Protein AF-A0A9P5QR77-F1 (afdb_monomer_lite)

Foldseek 3Di:
DVLLVVLVVLLVVLVVVVVVLVVDDDPCNPVVVVVSVVSNVVSNLVSQCSVVVHDSVVSVVVVVVVLVVVLVVQVVVCVVVVPPVSNVVSVD

pLDDT: mean 78.47, std 10.0, range [48.47, 92.06]

Sequence (92 aa):
YNYITTTLIISSFGKMLLILMVIWDYTELEHSWHLVNFIVLTSNIEALSVFLDTGYLSTTLVILFGLACRIVMQIAFANITGDSTLVTVASM

Secondary structure (DSSP, 8-state):
-HHHHHHHHHHHHHHHHHHHHHHS--TTHHHHHHHHHHHHHHHHHHHHHHHHT--HHHHHHHHHHHHHHHHHHHHHHHHHHT-HHHHHHHH-

Structure (mmCIF, N/CA/C/O backbone):
data_AF-A0A9P5QR77-F1
#
_entry.id   AF-A0A9P5QR77-F1
#
loop_
_atom_site.group_PDB
_atom_site.id
_atom_site.type_symbol
_atom_site.label_atom_id
_atom_site.label_alt_id
_atom_site.label_comp_id
_atom_site.label_asym_id
_atom_site.label_entity_id
_atom_site.label_seq_id
_atom_site.pdbx_PDB_ins_code
_atom_site.Cartn_x
_atom_site.Cartn_y
_atom_site.Cartn_z
_atom_site.occupancy
_atom_site.B_iso_or_equiv
_atom_site.auth_seq_i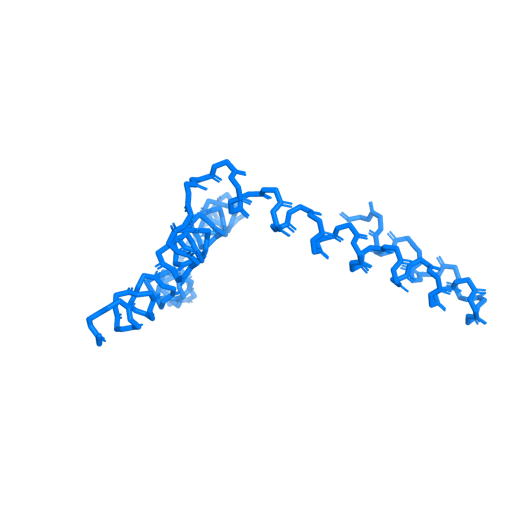d
_atom_site.auth_comp_id
_atom_site.auth_asym_id
_atom_site.auth_atom_id
_atom_site.pdbx_PDB_model_num
ATOM 1 N N . TYR A 1 1 ? -21.846 8.468 6.429 1.00 51.53 1 TYR A N 1
ATOM 2 C CA . TYR A 1 1 ? -21.023 9.689 6.573 1.00 51.53 1 TYR A CA 1
ATOM 3 C C . TYR A 1 1 ? -19.840 9.515 7.525 1.00 51.53 1 TYR A C 1
ATOM 5 O O . TYR A 1 1 ? -18.784 10.050 7.231 1.00 51.53 1 TYR A O 1
ATOM 13 N N . ASN A 1 2 ? -19.970 8.753 8.621 1.00 73.50 2 ASN A N 1
ATOM 14 C CA . ASN A 1 2 ? -18.883 8.582 9.599 1.00 73.50 2 ASN A CA 1
ATOM 15 C C . ASN A 1 2 ? -17.669 7.787 9.057 1.00 73.50 2 ASN A C 1
ATOM 17 O O . ASN A 1 2 ? -16.533 8.123 9.359 1.00 73.50 2 ASN A O 1
ATOM 21 N N . TYR A 1 3 ? -17.902 6.813 8.169 1.00 71.19 3 TYR A N 1
ATOM 22 C CA . TYR A 1 3 ? -16.851 5.958 7.595 1.00 71.19 3 TYR A CA 1
ATOM 23 C C . TYR A 1 3 ? -15.764 6.716 6.824 1.00 71.19 3 TYR A C 1
ATOM 25 O O . TYR A 1 3 ? -14.593 6.388 6.959 1.00 71.19 3 TYR A O 1
ATOM 33 N N . ILE A 1 4 ? -16.125 7.772 6.082 1.00 78.50 4 ILE A N 1
ATOM 34 C CA . ILE A 1 4 ? -15.142 8.584 5.346 1.00 78.50 4 ILE A CA 1
ATOM 35 C C . ILE A 1 4 ? -14.191 9.268 6.331 1.00 78.50 4 ILE A C 1
ATOM 37 O O . ILE A 1 4 ? -12.978 9.210 6.156 1.00 78.50 4 ILE A O 1
ATOM 41 N N . THR A 1 5 ? -14.729 9.864 7.397 1.00 79.88 5 THR A N 1
ATOM 42 C CA . THR A 1 5 ? -13.933 10.506 8.450 1.00 79.88 5 THR A CA 1
A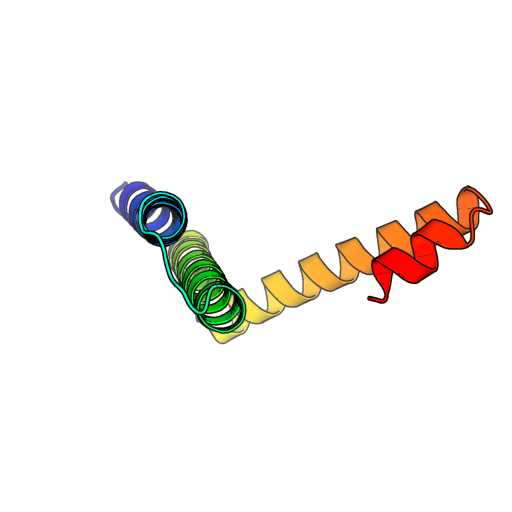TOM 43 C C . THR A 1 5 ? -13.045 9.493 9.171 1.00 79.88 5 THR A C 1
ATOM 45 O O . THR A 1 5 ? -11.863 9.756 9.373 1.00 79.88 5 THR A O 1
ATOM 48 N N . THR A 1 6 ? -13.576 8.313 9.503 1.00 81.69 6 THR A N 1
ATOM 49 C CA . THR A 1 6 ? -12.820 7.226 10.141 1.00 81.69 6 THR A CA 1
ATOM 50 C C . THR A 1 6 ? -11.664 6.743 9.263 1.00 81.69 6 THR A C 1
ATOM 52 O O . THR A 1 6 ? -10.528 6.708 9.729 1.00 81.69 6 THR A O 1
ATOM 55 N N . THR A 1 7 ? -11.908 6.464 7.979 1.00 79.62 7 THR A N 1
ATOM 56 C CA . THR A 1 7 ? -10.873 6.091 7.000 1.00 79.62 7 THR A CA 1
ATOM 57 C C . THR A 1 7 ? -9.778 7.156 6.895 1.00 79.62 7 THR A C 1
ATOM 59 O O . THR A 1 7 ? -8.591 6.829 6.880 1.00 79.62 7 THR A O 1
ATOM 62 N N . LEU A 1 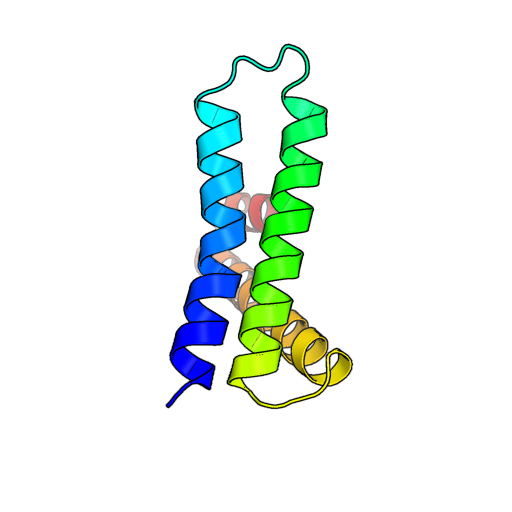8 ? -10.154 8.437 6.857 1.00 78.69 8 LEU A N 1
ATOM 63 C CA . LEU A 1 8 ? -9.210 9.545 6.696 1.00 78.69 8 LEU A CA 1
ATOM 64 C C . LEU A 1 8 ? -8.347 9.746 7.953 1.00 78.69 8 LEU A C 1
ATOM 66 O O . LEU A 1 8 ? -7.136 9.937 7.840 1.00 78.69 8 LEU A O 1
ATOM 70 N N . ILE A 1 9 ? -8.943 9.632 9.146 1.00 81.44 9 ILE A N 1
ATOM 71 C CA . ILE A 1 9 ? -8.217 9.674 10.425 1.00 81.44 9 ILE A CA 1
ATOM 72 C C . ILE A 1 9 ? -7.232 8.506 10.515 1.00 81.44 9 ILE A C 1
ATOM 74 O O . ILE A 1 9 ? -6.058 8.720 10.821 1.00 81.44 9 ILE A O 1
ATOM 78 N N . ILE A 1 10 ? -7.684 7.290 10.197 1.00 80.88 10 ILE A N 1
ATOM 79 C CA . ILE A 1 10 ? -6.851 6.084 10.251 1.00 80.88 10 ILE A CA 1
ATOM 80 C C . ILE A 1 10 ? -5.683 6.189 9.268 1.00 80.88 10 ILE A C 1
ATOM 82 O O . ILE A 1 10 ? -4.562 5.875 9.653 1.00 80.88 10 ILE A O 1
ATOM 86 N N . SER A 1 11 ? -5.898 6.693 8.047 1.00 79.44 11 SER A N 1
ATOM 87 C CA . SER A 1 11 ? -4.820 6.899 7.064 1.00 79.44 11 SER A CA 1
ATOM 88 C C . SER A 1 11 ? -3.843 8.019 7.464 1.00 79.44 11 SER A C 1
ATOM 90 O O . SER A 1 11 ? -2.639 7.922 7.215 1.00 79.44 11 SER A O 1
ATOM 92 N N . SER A 1 12 ? -4.326 9.083 8.116 1.00 83.75 12 SER A N 1
ATOM 93 C CA . SER A 1 12 ? -3.484 10.199 8.575 1.00 83.75 12 SER A CA 1
ATOM 94 C C . SER A 1 12 ? -2.599 9.828 9.774 1.00 83.75 12 SER A C 1
ATOM 96 O O . SER A 1 12 ? -1.473 10.317 9.885 1.00 83.75 12 SER A O 1
ATOM 98 N N . PHE A 1 13 ? -3.064 8.920 10.641 1.00 82.00 13 PHE A N 1
ATOM 99 C CA . PHE A 1 13 ? -2.345 8.502 11.850 1.00 82.00 13 PHE A CA 1
ATOM 100 C C . PHE A 1 13 ? -0.915 8.019 11.561 1.00 82.00 13 PHE A C 1
ATOM 102 O O . PHE A 1 13 ? 0.031 8.473 12.203 1.00 82.00 13 PHE A O 1
ATOM 109 N N . GLY A 1 14 ? -0.729 7.175 10.539 1.00 77.81 14 GLY A N 1
ATOM 110 C CA . GLY A 1 14 ? 0.602 6.699 10.152 1.00 77.81 14 GLY A CA 1
ATOM 111 C C . GLY A 1 14 ? 1.535 7.829 9.699 1.00 77.81 14 GLY A C 1
ATOM 112 O O . GLY A 1 14 ? 2.711 7.855 10.058 1.00 77.81 14 GLY A O 1
ATOM 113 N N . LYS A 1 15 ? 1.016 8.819 8.962 1.00 79.75 15 LYS A N 1
ATOM 114 C CA . LYS A 1 15 ? 1.819 9.954 8.475 1.00 79.75 15 LYS A CA 1
ATOM 115 C C . LYS A 1 15 ? 2.286 10.873 9.605 1.00 79.75 15 LYS A C 1
ATOM 117 O O . LYS A 1 15 ? 3.370 11.440 9.507 1.00 79.75 15 LYS A O 1
ATOM 122 N N . MET A 1 16 ? 1.513 10.988 10.686 1.00 81.19 16 MET A N 1
ATOM 123 C CA . MET A 1 16 ? 1.921 11.745 11.873 1.00 81.19 16 MET A CA 1
ATOM 124 C C . MET A 1 16 ? 3.151 11.121 12.551 1.00 81.19 16 MET A C 1
ATOM 126 O O . MET A 1 16 ? 4.034 11.848 13.001 1.00 81.19 16 MET A O 1
ATOM 130 N N . LEU A 1 17 ? 3.250 9.787 12.568 1.00 79.19 17 LEU A N 1
ATOM 131 C CA . LEU A 1 17 ? 4.403 9.072 13.126 1.00 79.19 17 LEU A CA 1
ATOM 132 C C . LEU A 1 17 ? 5.677 9.283 12.296 1.00 79.19 17 LEU A C 1
ATOM 134 O O . LEU A 1 17 ? 6.749 9.458 12.869 1.00 79.19 17 LEU A O 1
ATOM 138 N N . LEU A 1 18 ? 5.561 9.346 10.964 1.00 78.00 18 LEU A N 1
ATOM 139 C CA . LEU A 1 18 ? 6.689 9.694 10.088 1.00 78.00 18 LEU A CA 1
ATOM 140 C C . LEU A 1 18 ? 7.230 11.101 10.380 1.00 78.00 18 LEU A C 1
ATOM 142 O O . LEU A 1 18 ? 8.440 11.296 10.426 1.00 78.00 18 LEU A O 1
ATOM 146 N N . ILE A 1 19 ? 6.348 12.075 10.621 1.00 82.56 19 ILE A N 1
ATOM 147 C CA . ILE A 1 19 ? 6.756 13.439 10.995 1.00 82.56 19 ILE A CA 1
ATOM 148 C C . ILE A 1 19 ? 7.482 13.430 12.347 1.00 82.56 19 ILE A C 1
ATOM 150 O O . ILE A 1 19 ? 8.504 14.092 12.506 1.00 82.56 19 ILE A O 1
ATOM 154 N N . LEU A 1 20 ? 6.986 12.647 13.305 1.00 80.75 20 LEU A N 1
ATOM 155 C CA . LEU A 1 20 ? 7.586 12.518 14.632 1.00 80.75 20 LEU A CA 1
ATOM 156 C C . LEU A 1 20 ? 8.996 11.902 14.563 1.00 80.75 20 LEU A C 1
ATOM 158 O O . LEU A 1 20 ? 9.893 12.362 15.263 1.00 80.75 20 LEU A O 1
ATOM 162 N N . MET A 1 21 ? 9.213 10.947 13.653 1.00 78.75 21 MET A N 1
ATOM 163 C CA . MET A 1 21 ? 10.530 10.368 13.367 1.00 78.75 21 MET A CA 1
ATOM 164 C C . MET A 1 21 ? 11.523 11.374 12.764 1.00 78.75 21 MET A C 1
ATOM 166 O O . MET A 1 21 ? 12.710 11.278 13.038 1.00 78.75 21 MET A O 1
ATOM 170 N N . VAL A 1 22 ? 11.061 12.332 11.954 1.00 79.00 22 VAL A N 1
ATOM 171 C CA . VAL A 1 22 ? 11.928 13.375 11.369 1.00 79.00 22 VAL A CA 1
ATOM 172 C C . VAL A 1 22 ? 12.315 14.437 12.399 1.00 79.00 22 VAL A C 1
ATOM 174 O O . VAL A 1 22 ? 13.413 14.981 12.342 1.00 79.00 22 VAL A O 1
ATOM 177 N N . ILE A 1 23 ? 11.406 14.762 13.322 1.00 81.44 23 ILE A N 1
ATOM 178 C CA . ILE A 1 23 ? 11.644 15.777 14.359 1.00 81.44 23 ILE A CA 1
ATOM 179 C C . ILE A 1 23 ? 12.603 15.256 15.434 1.00 81.44 23 ILE A C 1
ATOM 181 O O . ILE A 1 23 ? 13.367 16.031 16.006 1.00 81.44 23 ILE A O 1
ATOM 185 N N . TRP A 1 24 ? 12.537 13.962 15.739 1.00 77.62 24 TRP A N 1
ATOM 186 C CA . TRP A 1 24 ? 13.328 13.361 16.801 1.00 77.62 24 TRP A CA 1
ATOM 187 C C . TRP A 1 24 ? 14.632 12.775 16.256 1.00 77.62 24 TRP A C 1
ATOM 189 O O . TRP A 1 24 ? 14.618 11.943 15.352 1.00 77.62 24 TRP A O 1
ATOM 199 N N . ASP A 1 25 ? 15.762 13.185 16.831 1.00 64.69 25 ASP A N 1
ATOM 200 C CA . ASP A 1 25 ? 17.085 12.687 16.447 1.00 64.69 25 ASP A CA 1
ATOM 201 C C . ASP A 1 25 ? 17.291 11.272 17.010 1.00 64.69 25 ASP A C 1
ATOM 203 O O . ASP A 1 25 ? 17.673 11.072 18.167 1.00 64.69 25 ASP A O 1
ATOM 207 N N . TYR A 1 26 ? 16.921 10.264 16.220 1.00 66.62 26 TYR A N 1
ATOM 208 C CA . TYR A 1 26 ? 17.121 8.862 16.565 1.00 66.62 26 TYR A CA 1
ATOM 209 C C . TYR A 1 26 ? 18.524 8.418 16.144 1.00 66.62 26 TYR A C 1
ATOM 211 O O . TYR A 1 26 ? 18.868 8.421 14.970 1.00 66.62 26 TYR A O 1
ATOM 219 N N . THR A 1 27 ? 19.333 7.953 17.095 1.00 60.41 27 THR A N 1
ATOM 220 C CA . THR A 1 27 ? 20.701 7.473 16.823 1.00 60.41 27 THR A CA 1
ATOM 221 C C . THR A 1 27 ? 20.725 6.172 15.999 1.00 60.41 27 THR A C 1
ATOM 223 O O . THR A 1 27 ? 21.720 5.875 15.347 1.00 60.41 27 THR A O 1
ATOM 226 N N . GLU A 1 28 ? 19.610 5.427 15.964 1.00 66.06 28 GLU A N 1
ATOM 227 C CA . GLU A 1 28 ? 19.418 4.201 15.170 1.00 66.06 28 GLU A CA 1
ATOM 228 C C . GLU A 1 28 ? 18.255 4.350 14.168 1.00 66.06 28 GLU A C 1
ATOM 230 O O . GLU A 1 28 ? 17.213 3.693 14.253 1.00 66.06 28 GLU A O 1
ATOM 235 N N . LEU A 1 29 ? 18.425 5.265 13.209 1.00 62.44 29 LEU A N 1
ATOM 236 C CA . LEU A 1 29 ? 17.425 5.589 12.180 1.00 62.44 29 LEU A CA 1
ATOM 237 C C . LEU A 1 29 ? 17.021 4.392 11.304 1.00 62.44 29 LEU A C 1
ATOM 239 O O . LEU A 1 29 ? 15.864 4.316 10.892 1.00 62.44 29 LEU A O 1
ATOM 243 N N . GLU A 1 30 ? 17.929 3.448 11.038 1.00 65.69 30 GLU A N 1
ATOM 244 C CA . GLU A 1 30 ? 17.674 2.343 10.101 1.00 65.69 30 GLU A CA 1
ATOM 245 C C . GLU A 1 30 ? 16.574 1.390 10.593 1.00 65.69 30 GLU A C 1
ATOM 247 O O . GLU A 1 30 ? 15.668 1.039 9.838 1.00 65.69 30 GLU A O 1
ATOM 252 N N . HIS A 1 31 ? 16.585 1.018 11.875 1.00 64.75 31 HIS A N 1
ATOM 253 C CA . HIS A 1 31 ? 15.602 0.076 12.424 1.00 64.75 31 HIS A CA 1
ATOM 254 C C . HIS A 1 31 ? 14.237 0.742 12.658 1.00 64.75 31 HIS A C 1
ATOM 256 O O . HIS A 1 31 ? 13.192 0.153 12.364 1.00 64.75 31 HIS A O 1
ATOM 262 N N . SER A 1 32 ? 14.229 1.999 13.114 1.00 71.81 32 SER A N 1
ATOM 263 C CA . SER A 1 32 ? 12.993 2.769 13.310 1.00 71.81 32 SER A CA 1
ATOM 264 C C . SER A 1 32 ? 12.276 3.074 11.992 1.00 71.81 32 SER A C 1
ATOM 266 O O . SER A 1 32 ?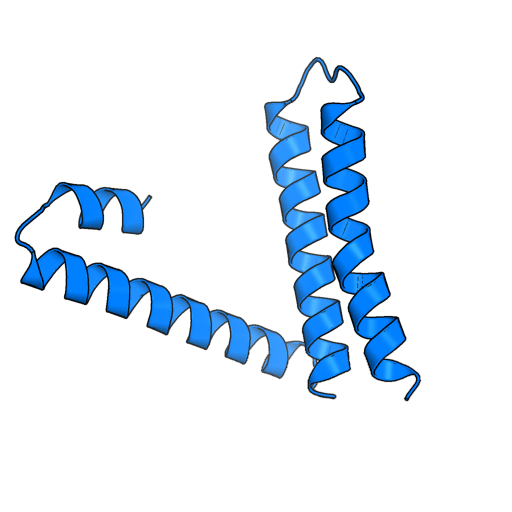 11.047 3.034 11.946 1.00 71.81 32 SER A O 1
ATOM 268 N N . TRP A 1 33 ? 13.013 3.296 10.898 1.00 77.12 33 TRP A N 1
ATOM 269 C CA . TRP A 1 33 ? 12.428 3.562 9.580 1.00 77.12 33 TRP A CA 1
ATOM 270 C C . TRP A 1 33 ? 11.547 2.412 9.081 1.00 77.12 33 TRP A C 1
ATOM 272 O O . TRP A 1 33 ? 10.428 2.633 8.607 1.00 77.12 33 TRP A O 1
ATOM 282 N N . HIS A 1 34 ? 12.034 1.174 9.193 1.00 79.38 34 HIS A N 1
ATOM 283 C CA . HIS A 1 34 ? 11.297 -0.004 8.734 1.00 79.38 34 HIS A CA 1
ATOM 284 C C . HIS A 1 34 ? 10.046 -0.263 9.576 1.00 79.38 34 HIS A C 1
ATOM 286 O O . HIS A 1 34 ? 8.985 -0.553 9.021 1.00 79.38 34 HIS A O 1
ATOM 292 N N . LEU A 1 35 ? 10.138 -0.097 10.899 1.00 81.19 35 LEU A N 1
ATOM 293 C CA . LEU A 1 35 ? 9.001 -0.272 11.806 1.00 81.19 35 LEU A CA 1
ATOM 294 C C . LEU A 1 35 ? 7.915 0.780 11.569 1.00 81.19 35 LEU A C 1
ATOM 296 O O . LEU A 1 35 ? 6.738 0.436 11.459 1.00 81.19 35 LEU A O 1
ATOM 300 N N . VAL A 1 36 ? 8.293 2.053 11.433 1.00 82.56 36 VAL A N 1
ATOM 301 C CA . VAL A 1 36 ? 7.329 3.130 11.172 1.00 82.56 36 VAL A CA 1
ATOM 302 C C . VAL A 1 36 ? 6.672 2.946 9.802 1.00 82.56 36 VAL A C 1
ATOM 304 O O . VAL A 1 36 ? 5.453 3.072 9.698 1.00 82.56 36 VAL A O 1
ATOM 307 N N . ASN A 1 37 ? 7.425 2.554 8.767 1.00 82.38 37 ASN A N 1
ATOM 308 C CA . ASN A 1 37 ? 6.841 2.228 7.461 1.00 82.38 37 ASN A CA 1
ATOM 309 C C . ASN A 1 37 ? 5.880 1.037 7.518 1.00 82.38 37 ASN A C 1
ATOM 311 O O . ASN A 1 37 ? 4.827 1.079 6.883 1.00 82.38 37 ASN A O 1
ATOM 315 N N . PHE A 1 38 ? 6.193 0.000 8.298 1.00 84.50 38 PHE A N 1
ATOM 316 C CA . PHE A 1 38 ? 5.290 -1.132 8.498 1.00 84.50 38 PHE A CA 1
ATOM 317 C C . PHE A 1 38 ? 3.982 -0.708 9.189 1.00 84.50 38 PHE A C 1
ATOM 319 O O . PHE A 1 38 ? 2.893 -1.130 8.789 1.00 84.50 38 PHE A O 1
ATOM 326 N N . ILE A 1 39 ? 4.064 0.187 10.178 1.00 85.75 39 ILE A N 1
ATOM 327 C CA . ILE A 1 39 ? 2.889 0.755 10.854 1.00 85.75 39 ILE A CA 1
ATOM 328 C C . ILE A 1 39 ? 2.054 1.597 9.882 1.00 85.75 39 ILE A C 1
ATOM 330 O O . ILE A 1 39 ? 0.834 1.440 9.830 1.00 85.75 39 ILE A O 1
ATOM 334 N N . VAL A 1 40 ? 2.689 2.453 9.075 1.00 85.50 40 VAL A N 1
ATOM 335 C CA . VAL A 1 40 ? 2.008 3.276 8.060 1.00 85.50 40 VAL A CA 1
ATOM 336 C C . VAL A 1 40 ? 1.324 2.396 7.012 1.00 85.50 40 VAL A C 1
ATOM 338 O O . VAL A 1 40 ? 0.190 2.669 6.620 1.00 85.50 40 VAL A O 1
ATOM 341 N N . LEU A 1 41 ? 1.983 1.323 6.569 1.00 85.38 41 LEU A N 1
ATOM 342 C CA . LEU A 1 41 ? 1.406 0.349 5.646 1.00 85.38 41 LEU A CA 1
ATOM 343 C C . LEU A 1 41 ? 0.150 -0.292 6.252 1.00 85.38 41 LEU A C 1
ATOM 345 O O . LEU A 1 41 ? -0.908 -0.273 5.626 1.00 85.38 41 LEU A O 1
ATOM 349 N N . THR A 1 42 ? 0.249 -0.789 7.487 1.00 86.19 42 THR A N 1
ATOM 350 C CA . THR A 1 42 ? -0.860 -1.441 8.203 1.00 86.19 42 THR A CA 1
ATOM 351 C C . THR A 1 42 ? -2.043 -0.488 8.395 1.00 86.19 42 THR A C 1
ATOM 353 O O . THR A 1 42 ? -3.183 -0.845 8.113 1.00 86.19 42 THR A O 1
ATOM 356 N N . SER A 1 43 ? -1.780 0.764 8.774 1.00 85.94 43 SER A N 1
ATOM 357 C CA . SER A 1 43 ? -2.801 1.811 8.912 1.00 85.94 43 SER A CA 1
ATOM 358 C C . SER A 1 43 ? -3.523 2.109 7.588 1.00 85.94 43 SER A C 1
ATOM 360 O O . SER A 1 43 ? -4.743 2.265 7.570 1.00 85.94 43 SER A O 1
ATOM 362 N N . ASN A 1 44 ? -2.818 2.123 6.454 1.00 85.88 44 ASN A N 1
ATOM 363 C CA . ASN A 1 44 ? -3.464 2.310 5.153 1.00 85.88 44 ASN A CA 1
ATOM 364 C C . ASN A 1 44 ? -4.300 1.091 4.721 1.00 85.88 44 ASN A C 1
ATOM 366 O O . ASN A 1 44 ? -5.340 1.274 4.088 1.00 85.88 44 ASN A O 1
ATOM 370 N N . ILE A 1 45 ? -3.893 -0.131 5.088 1.00 85.62 45 ILE A N 1
ATOM 371 C CA . ILE A 1 45 ? -4.694 -1.348 4.867 1.00 85.62 45 ILE A CA 1
ATOM 372 C C . ILE A 1 45 ? -6.008 -1.269 5.656 1.00 85.62 45 ILE A C 1
ATOM 374 O O . ILE A 1 45 ? -7.073 -1.518 5.094 1.00 85.62 45 ILE A O 1
ATOM 378 N N . GLU A 1 46 ? -5.952 -0.866 6.927 1.00 85.44 46 GLU A N 1
ATOM 379 C CA . GLU A 1 46 ? -7.136 -0.655 7.773 1.00 85.44 46 GLU A CA 1
ATOM 380 C C . GLU A 1 46 ? -8.078 0.398 7.178 1.00 85.44 46 GLU A C 1
ATOM 382 O O . GLU A 1 46 ? -9.279 0.167 7.037 1.00 85.44 46 GLU A O 1
ATOM 387 N N . ALA A 1 47 ? -7.530 1.541 6.759 1.00 84.25 47 ALA A N 1
ATOM 388 C CA . ALA A 1 47 ? -8.304 2.609 6.138 1.00 84.25 47 ALA A CA 1
ATOM 389 C C . ALA A 1 47 ? -9.044 2.119 4.880 1.00 84.25 47 ALA A C 1
ATOM 391 O O . ALA A 1 47 ? -10.222 2.434 4.694 1.00 84.25 47 ALA A O 1
ATOM 392 N N . LEU A 1 48 ? -8.369 1.322 4.046 1.00 83.75 48 LEU A N 1
ATOM 393 C CA . LEU A 1 48 ? -8.949 0.741 2.839 1.00 83.75 48 LEU A CA 1
ATOM 394 C C . LEU A 1 48 ? -10.019 -0.312 3.166 1.00 83.75 48 LEU A C 1
ATOM 396 O O . LEU A 1 48 ? -11.059 -0.343 2.517 1.00 83.75 48 LEU A O 1
ATOM 400 N N . SER A 1 49 ? -9.796 -1.122 4.201 1.00 84.69 49 SER A N 1
ATOM 401 C CA . SER A 1 49 ? -10.752 -2.123 4.689 1.00 84.69 49 SER A CA 1
ATOM 402 C C . SER A 1 49 ? -12.075 -1.474 5.103 1.00 84.69 49 SER A C 1
ATOM 404 O O . SER A 1 49 ? -13.143 -1.867 4.638 1.00 84.69 49 SER A O 1
ATOM 406 N N . VAL A 1 50 ? -11.992 -0.395 5.887 1.00 83.62 50 VAL A N 1
ATOM 407 C CA . VAL A 1 50 ? -13.152 0.405 6.309 1.00 83.62 50 VAL A CA 1
ATOM 408 C C . VAL A 1 50 ? -13.814 1.119 5.126 1.00 83.62 50 VAL A C 1
ATOM 410 O O . VAL A 1 50 ? -15.030 1.287 5.116 1.00 83.62 50 VAL A O 1
ATOM 413 N N . PHE A 1 51 ? -13.038 1.540 4.123 1.00 83.62 51 PHE A N 1
ATOM 414 C CA . PHE A 1 51 ? -13.568 2.232 2.948 1.00 83.62 51 PHE A CA 1
ATOM 415 C C . PHE A 1 51 ? -14.357 1.308 2.013 1.00 83.62 51 PHE A C 1
ATOM 417 O O . PHE A 1 51 ? -15.413 1.702 1.521 1.00 83.62 51 PHE A O 1
ATOM 424 N N . LEU A 1 52 ? -13.847 0.100 1.752 1.00 82.50 52 LEU A N 1
ATOM 425 C CA . LEU A 1 52 ? -14.517 -0.883 0.896 1.00 82.50 52 LEU A CA 1
ATOM 426 C C . LEU A 1 52 ? -15.582 -1.709 1.633 1.00 82.50 52 LEU A C 1
ATOM 428 O O . LEU A 1 52 ? -16.297 -2.461 0.975 1.00 82.50 52 LEU A O 1
ATOM 432 N N . ASP A 1 53 ? -15.690 -1.580 2.959 1.00 83.25 53 ASP A N 1
ATOM 433 C CA . ASP A 1 53 ? -16.571 -2.396 3.812 1.00 83.25 53 ASP A CA 1
ATOM 434 C C . ASP A 1 53 ? -16.370 -3.912 3.586 1.00 83.25 53 ASP A C 1
ATOM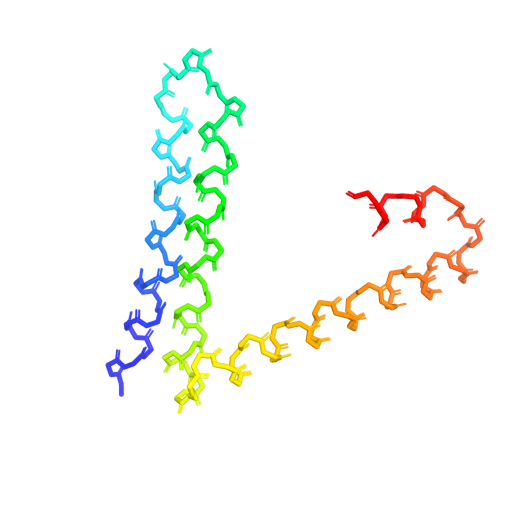 436 O O . ASP A 1 53 ? -17.290 -4.726 3.646 1.00 83.25 53 ASP A O 1
ATOM 440 N N . THR A 1 54 ? -15.131 -4.306 3.276 1.00 82.12 54 THR A N 1
ATOM 441 C CA . THR A 1 54 ? -14.734 -5.694 3.011 1.00 82.12 54 THR A CA 1
ATOM 442 C C . THR A 1 54 ? -13.775 -6.201 4.075 1.00 82.12 54 THR A C 1
ATOM 444 O O . THR A 1 54 ? -12.966 -5.450 4.605 1.00 82.12 54 THR A O 1
ATOM 447 N N . GLY A 1 55 ? -13.810 -7.507 4.353 1.00 83.94 55 GLY A N 1
ATOM 448 C CA . GLY A 1 55 ? -12.884 -8.124 5.305 1.00 83.94 55 GLY A CA 1
ATOM 449 C C . GLY A 1 55 ? -11.408 -7.981 4.907 1.00 83.94 55 GLY A C 1
ATOM 450 O O . GLY A 1 55 ? -11.067 -7.868 3.728 1.00 83.94 55 GLY A O 1
ATOM 451 N N . TYR A 1 56 ? -10.518 -8.076 5.899 1.00 81.12 56 TYR A N 1
ATOM 452 C CA . TYR A 1 56 ? -9.064 -7.913 5.750 1.00 81.12 56 TYR A CA 1
ATOM 453 C C . TYR A 1 56 ? -8.427 -8.751 4.636 1.00 81.12 56 TYR A C 1
ATOM 455 O O . TYR A 1 56 ? -7.509 -8.286 3.954 1.00 81.12 56 TYR A O 1
ATOM 463 N N . LEU A 1 57 ? -8.929 -9.972 4.425 1.00 82.19 57 LEU A N 1
ATOM 464 C CA . LEU A 1 57 ? -8.449 -10.866 3.369 1.00 82.19 57 LEU A CA 1
ATOM 465 C C . LEU A 1 57 ? -8.723 -10.290 1.977 1.00 82.19 57 LEU A C 1
ATOM 467 O O . LEU A 1 57 ? -7.812 -10.214 1.155 1.00 82.19 57 LEU A O 1
ATOM 471 N N . SER A 1 58 ? -9.948 -9.828 1.728 1.00 85.31 58 SER A N 1
ATOM 472 C CA . SER A 1 58 ? -10.331 -9.236 0.444 1.00 85.31 58 SER A CA 1
ATOM 473 C C . SER A 1 58 ? -9.569 -7.940 0.181 1.00 85.31 58 SER A C 1
ATOM 475 O O . SER A 1 58 ? -9.050 -7.738 -0.915 1.00 85.31 58 SER A O 1
ATOM 477 N N . THR A 1 59 ? -9.430 -7.094 1.202 1.00 86.19 59 THR A N 1
ATOM 478 C CA . THR A 1 59 ? -8.693 -5.828 1.113 1.00 86.19 59 THR A CA 1
ATOM 479 C C . THR A 1 59 ? -7.220 -6.060 0.771 1.00 86.19 59 THR A C 1
ATOM 481 O O . THR A 1 59 ? -6.680 -5.418 -0.129 1.00 86.19 59 THR A O 1
ATOM 484 N N . THR A 1 60 ? -6.575 -7.035 1.417 1.00 84.12 60 THR A N 1
ATOM 485 C CA . THR A 1 60 ? -5.179 -7.394 1.121 1.00 84.12 60 THR A CA 1
ATOM 486 C C . THR A 1 60 ? -5.021 -7.933 -0.302 1.00 84.12 60 THR A C 1
ATOM 488 O O . THR A 1 60 ? -4.074 -7.560 -0.990 1.00 84.12 60 THR A O 1
ATOM 491 N N . LEU A 1 61 ? -5.962 -8.753 -0.787 1.00 88.62 61 LEU A N 1
ATOM 492 C CA . LEU A 1 61 ? -5.943 -9.251 -2.168 1.00 88.62 61 LEU A CA 1
ATOM 493 C C . LEU A 1 61 ? -6.062 -8.122 -3.196 1.00 88.62 61 LEU A C 1
ATOM 495 O O . LEU A 1 61 ? -5.346 -8.135 -4.194 1.00 88.62 61 LEU A O 1
ATOM 499 N N . VAL A 1 62 ? -6.914 -7.126 -2.943 1.00 89.81 62 VAL A N 1
ATOM 500 C CA . VAL A 1 62 ? -7.045 -5.947 -3.814 1.00 89.81 62 VAL A CA 1
ATOM 501 C C . VAL A 1 62 ? -5.736 -5.158 -3.857 1.00 89.81 62 VAL A C 1
ATOM 503 O O . VAL A 1 62 ? -5.295 -4.757 -4.934 1.00 89.81 62 VAL A O 1
ATOM 506 N N . ILE A 1 63 ? -5.076 -4.980 -2.708 1.00 89.50 63 ILE A N 1
ATOM 507 C CA . ILE A 1 63 ? -3.773 -4.307 -2.631 1.00 89.50 63 ILE A CA 1
ATOM 508 C C . ILE A 1 63 ? -2.710 -5.091 -3.406 1.00 89.50 63 ILE A C 1
ATOM 510 O O . ILE A 1 63 ? -1.983 -4.498 -4.201 1.00 89.50 63 ILE A O 1
ATOM 514 N N . LEU A 1 64 ? -2.637 -6.413 -3.224 1.00 89.25 64 LEU A N 1
ATOM 515 C CA . LEU A 1 64 ? -1.696 -7.271 -3.949 1.00 89.25 64 LEU A CA 1
ATOM 516 C C . LEU A 1 64 ? -1.948 -7.246 -5.457 1.00 89.25 64 LEU A C 1
ATOM 518 O O . LEU A 1 64 ? -1.000 -7.161 -6.233 1.00 89.25 64 LEU A O 1
ATOM 522 N N . PHE A 1 65 ? -3.213 -7.266 -5.875 1.00 92.06 65 PHE A N 1
ATOM 523 C CA . PHE A 1 65 ? -3.581 -7.156 -7.281 1.00 92.06 65 PHE A CA 1
ATOM 524 C C . PHE A 1 65 ? -3.151 -5.806 -7.869 1.00 92.06 65 PHE A C 1
ATOM 526 O O . PHE A 1 65 ? -2.510 -5.762 -8.918 1.00 92.06 65 PHE A O 1
ATOM 533 N N . GLY A 1 66 ? -3.415 -4.703 -7.161 1.00 88.38 66 GLY A N 1
ATOM 534 C CA . GLY A 1 66 ? -2.962 -3.371 -7.564 1.00 88.38 66 GLY A CA 1
ATOM 535 C C . GLY A 1 66 ? -1.436 -3.260 -7.641 1.00 88.38 66 GLY A C 1
ATOM 536 O O . GLY A 1 66 ? -0.904 -2.692 -8.597 1.00 88.38 66 GLY A O 1
ATOM 537 N N . LEU A 1 67 ? -0.720 -3.850 -6.679 1.00 88.75 67 LEU A N 1
ATOM 538 C CA . LEU A 1 67 ? 0.742 -3.910 -6.672 1.00 88.75 67 LEU A CA 1
ATOM 539 C C . LEU A 1 67 ? 1.272 -4.712 -7.869 1.00 88.75 67 LEU A C 1
ATOM 541 O O . LEU A 1 67 ? 2.179 -4.250 -8.560 1.00 88.75 67 LEU A O 1
ATOM 545 N N . ALA A 1 68 ? 0.672 -5.867 -8.162 1.00 89.38 68 ALA A N 1
ATOM 546 C CA . ALA A 1 68 ? 1.030 -6.693 -9.310 1.00 89.38 68 ALA A CA 1
ATOM 547 C C . ALA A 1 68 ? 0.817 -5.938 -10.629 1.00 89.38 68 ALA A C 1
ATOM 549 O O . ALA A 1 68 ? 1.732 -5.871 -11.447 1.00 89.38 68 ALA A O 1
ATOM 550 N N . CYS A 1 69 ? -0.338 -5.288 -10.813 1.00 91.50 69 CYS A N 1
ATOM 551 C CA . CYS A 1 69 ? -0.593 -4.445 -11.982 1.00 91.50 69 CYS A CA 1
ATOM 552 C C . CYS A 1 69 ? 0.438 -3.316 -12.110 1.00 91.50 69 CYS A C 1
ATOM 554 O O . CYS A 1 69 ? 0.940 -3.061 -13.205 1.00 91.50 69 CYS A O 1
ATOM 556 N N . ARG A 1 70 ? 0.798 -2.667 -10.996 1.00 87.75 70 ARG A N 1
ATOM 557 C CA . ARG A 1 70 ? 1.821 -1.616 -10.971 1.00 87.75 70 ARG A CA 1
ATOM 558 C C . ARG A 1 70 ? 3.196 -2.141 -11.401 1.00 87.75 70 ARG A C 1
ATOM 560 O O . ARG A 1 70 ? 3.900 -1.438 -12.121 1.00 87.75 70 ARG A O 1
ATOM 567 N N . ILE A 1 71 ? 3.593 -3.336 -10.969 1.00 86.75 71 ILE A N 1
ATOM 568 C CA . ILE A 1 71 ? 4.876 -3.950 -11.349 1.00 86.75 71 ILE A CA 1
ATOM 569 C C . ILE A 1 71 ? 4.856 -4.359 -12.825 1.00 86.75 71 ILE A C 1
ATOM 571 O O . ILE A 1 71 ? 5.774 -4.019 -13.567 1.00 86.75 71 ILE A O 1
ATOM 575 N N . VAL A 1 72 ? 3.783 -5.012 -13.280 1.00 89.12 72 VAL A N 1
ATOM 576 C CA . VAL A 1 72 ? 3.620 -5.417 -14.685 1.00 89.12 72 VAL A CA 1
ATOM 577 C C . VAL A 1 72 ? 3.701 -4.207 -15.614 1.00 89.12 72 VAL A C 1
ATOM 579 O O . VAL A 1 72 ? 4.408 -4.261 -16.61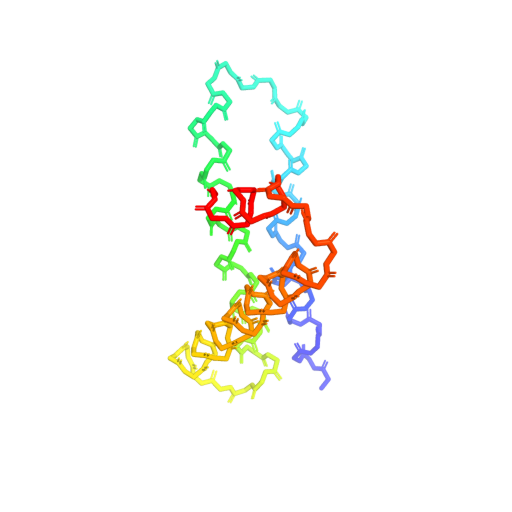6 1.00 89.12 72 VAL A O 1
ATOM 582 N N . MET A 1 73 ? 3.041 -3.099 -15.266 1.00 86.62 73 MET A N 1
ATOM 583 C CA . MET A 1 73 ? 3.109 -1.868 -16.057 1.00 86.62 73 MET A CA 1
ATOM 584 C C . MET A 1 73 ? 4.509 -1.250 -16.069 1.00 86.62 73 MET A C 1
ATOM 586 O O . MET A 1 73 ? 4.939 -0.772 -17.114 1.00 86.62 73 MET A O 1
ATOM 590 N N . GLN A 1 74 ? 5.244 -1.288 -14.953 1.00 82.81 74 GLN A N 1
ATOM 591 C CA . GLN A 1 74 ? 6.634 -0.817 -14.915 1.00 82.81 74 GLN A CA 1
ATOM 592 C C . GLN A 1 74 ? 7.547 -1.664 -15.807 1.00 82.81 74 GLN A C 1
ATOM 594 O O . GLN A 1 74 ? 8.328 -1.110 -16.577 1.00 82.81 74 GLN A O 1
ATOM 599 N N . ILE A 1 75 ? 7.402 -2.991 -15.770 1.00 83.94 75 ILE A N 1
ATOM 600 C CA . ILE A 1 75 ? 8.158 -3.908 -16.633 1.00 83.94 75 ILE A CA 1
ATOM 601 C C . ILE A 1 75 ? 7.796 -3.681 -18.105 1.00 83.94 75 ILE A C 1
ATOM 603 O O . ILE A 1 75 ? 8.681 -3.577 -18.951 1.00 83.94 75 ILE A O 1
ATOM 607 N N . ALA A 1 76 ? 6.504 -3.566 -18.423 1.00 86.50 76 ALA A N 1
ATOM 608 C CA . ALA A 1 76 ? 6.041 -3.295 -19.780 1.00 86.50 76 ALA A CA 1
ATOM 609 C C . ALA A 1 76 ? 6.602 -1.966 -20.310 1.00 86.50 76 ALA A C 1
ATOM 611 O O . ALA A 1 76 ? 7.097 -1.911 -21.433 1.00 86.50 76 ALA A O 1
ATOM 612 N N . PHE A 1 77 ? 6.587 -0.917 -19.485 1.00 82.38 77 PHE A N 1
ATOM 613 C CA . PHE A 1 77 ? 7.140 0.389 -19.833 1.00 82.38 77 PHE A CA 1
ATOM 614 C C . PHE A 1 77 ? 8.660 0.348 -20.045 1.00 82.38 77 PHE A C 1
ATOM 616 O O . PHE A 1 77 ? 9.164 0.914 -21.018 1.00 82.38 77 PHE A O 1
ATOM 623 N N . ALA A 1 78 ? 9.389 -0.359 -19.181 1.00 81.62 78 ALA A N 1
ATOM 624 C CA . ALA A 1 78 ? 10.831 -0.527 -19.318 1.00 81.62 78 ALA A CA 1
ATOM 625 C C . ALA A 1 78 ? 11.198 -1.298 -20.600 1.00 81.62 78 ALA A C 1
ATOM 627 O O . ALA A 1 78 ? 12.099 -0.887 -21.329 1.00 81.62 78 ALA A O 1
ATOM 628 N N . ASN A 1 79 ? 10.433 -2.341 -20.942 1.00 80.81 79 ASN A N 1
ATOM 629 C CA . ASN A 1 79 ? 10.610 -3.099 -22.184 1.00 80.81 79 ASN A CA 1
ATOM 630 C C . ASN A 1 79 ? 10.332 -2.259 -23.442 1.00 80.81 79 ASN A C 1
ATOM 632 O O . ASN A 1 79 ? 11.027 -2.420 -24.441 1.00 80.81 79 ASN A O 1
ATOM 636 N N . ILE A 1 80 ? 9.342 -1.358 -23.403 1.00 83.81 80 ILE A N 1
ATOM 637 C CA . ILE A 1 80 ? 9.035 -0.443 -24.519 1.00 83.81 80 ILE A CA 1
ATOM 638 C C . ILE A 1 80 ? 10.135 0.616 -24.689 1.00 83.81 80 ILE A C 1
ATOM 640 O O . ILE A 1 80 ? 10.457 0.988 -25.815 1.00 83.81 80 ILE A O 1
ATOM 644 N N . THR A 1 81 ? 10.714 1.096 -23.585 1.00 79.25 81 THR A N 1
ATOM 645 C CA . THR A 1 81 ? 11.724 2.169 -23.593 1.00 79.25 81 THR A CA 1
ATOM 646 C C . THR A 1 81 ? 13.138 1.643 -23.883 1.00 79.25 81 THR A C 1
ATOM 648 O O . THR A 1 81 ? 14.009 2.409 -24.283 1.00 79.25 81 THR A O 1
ATOM 651 N N . GLY A 1 82 ? 13.380 0.335 -23.728 1.00 69.50 82 GLY A N 1
ATOM 652 C CA . GLY A 1 82 ? 14.687 -0.291 -23.966 1.00 69.50 82 GLY A CA 1
ATOM 653 C C . GLY A 1 82 ? 15.748 0.050 -22.912 1.00 69.50 82 GLY A C 1
ATOM 654 O O . GLY A 1 82 ? 16.919 -0.277 -23.097 1.00 69.50 82 GLY A O 1
ATOM 655 N N . ASP A 1 83 ? 15.351 0.697 -21.813 1.00 68.00 83 ASP A N 1
ATOM 656 C CA . ASP A 1 83 ? 16.237 1.090 -20.719 1.00 68.00 83 ASP A CA 1
ATOM 657 C C . ASP A 1 83 ? 16.249 0.006 -19.628 1.00 68.00 83 ASP A C 1
ATOM 659 O O . ASP A 1 83 ? 15.280 -0.190 -18.887 1.00 68.00 83 ASP A O 1
ATOM 663 N N . SER A 1 84 ? 17.362 -0.728 -19.544 1.00 64.12 84 SER A N 1
ATOM 664 C CA . SER A 1 84 ? 17.581 -1.834 -18.601 1.00 64.12 84 SER A CA 1
ATOM 665 C C . SER A 1 84 ? 17.717 -1.380 -17.142 1.00 64.12 84 SER A C 1
ATOM 667 O O . SER A 1 84 ? 17.622 -2.198 -16.220 1.00 64.12 84 SER A O 1
ATOM 669 N N . THR A 1 85 ? 17.890 -0.079 -16.899 1.00 63.53 85 THR A N 1
ATOM 670 C CA . THR A 1 85 ? 18.022 0.473 -15.546 1.00 63.53 85 THR A CA 1
ATOM 671 C C . THR A 1 85 ? 16.689 0.481 -14.789 1.00 63.53 85 THR A C 1
ATOM 673 O O . THR A 1 85 ? 16.658 0.164 -13.599 1.00 63.53 85 THR A O 1
ATOM 676 N N . LEU A 1 86 ? 15.566 0.714 -15.478 1.00 58.50 86 LEU A N 1
ATOM 677 C CA . LEU A 1 86 ? 14.229 0.759 -14.871 1.00 58.50 86 LEU A CA 1
ATOM 678 C C . LEU A 1 86 ? 13.720 -0.618 -14.420 1.00 58.50 86 LEU A C 1
ATOM 680 O O . LEU A 1 86 ? 13.021 -0.709 -13.413 1.00 58.50 86 LEU A O 1
ATOM 684 N N . VAL A 1 87 ? 14.101 -1.696 -15.116 1.00 58.84 87 VAL A N 1
ATOM 685 C CA . VAL A 1 87 ? 13.766 -3.076 -14.706 1.00 58.84 87 VAL A CA 1
ATOM 686 C C . VAL A 1 87 ? 14.462 -3.435 -13.396 1.00 58.84 87 VAL A C 1
ATOM 688 O O . VAL A 1 87 ? 13.855 -4.046 -12.520 1.00 58.84 87 VAL A O 1
ATOM 691 N N . THR A 1 88 ? 15.718 -3.013 -13.242 1.00 58.62 88 THR A N 1
ATOM 692 C CA . THR A 1 88 ? 16.529 -3.325 -12.060 1.00 58.62 88 THR A CA 1
ATOM 693 C C . THR A 1 88 ? 15.969 -2.622 -10.821 1.00 58.62 88 THR A C 1
ATOM 695 O O . THR A 1 88 ? 15.779 -3.263 -9.792 1.00 58.62 88 THR A O 1
ATOM 698 N N . VAL A 1 89 ? 15.591 -1.344 -10.948 1.00 59.38 89 VAL A N 1
ATOM 699 C CA . VAL A 1 89 ? 14.970 -0.553 -9.867 1.00 59.38 89 VAL A CA 1
ATOM 700 C C . VAL A 1 89 ? 13.557 -1.040 -9.522 1.00 59.38 89 VAL A C 1
ATOM 702 O O . VAL A 1 89 ? 13.148 -0.932 -8.375 1.00 59.38 89 VAL A O 1
ATOM 705 N N . ALA A 1 90 ? 12.809 -1.602 -10.477 1.00 54.03 90 ALA A N 1
ATOM 706 C CA . ALA A 1 90 ? 11.487 -2.179 -10.213 1.00 54.03 90 ALA A CA 1
ATOM 707 C C . ALA A 1 90 ? 11.539 -3.548 -9.500 1.00 54.03 90 ALA A C 1
ATOM 709 O O . ALA A 1 90 ? 10.525 -3.989 -8.958 1.00 54.03 90 ALA A O 1
ATOM 710 N N . SER A 1 91 ? 12.689 -4.230 -9.544 1.00 53.81 91 SER A N 1
ATOM 711 C CA . SER A 1 91 ? 12.922 -5.541 -8.914 1.00 53.81 91 SER A CA 1
ATOM 712 C C . SER A 1 91 ? 13.676 -5.487 -7.578 1.00 53.81 91 SER A C 1
ATOM 714 O O . SER A 1 91 ? 13.795 -6.521 -6.922 1.00 53.81 91 SER A O 1
ATOM 716 N N . MET A 1 92 ? 14.195 -4.311 -7.210 1.00 48.47 92 MET A N 1
ATOM 717 C CA . MET A 1 92 ? 14.823 -4.010 -5.915 1.00 48.47 92 MET A CA 1
ATOM 718 C C . MET A 1 92 ? 13.787 -3.479 -4.924 1.00 48.47 92 MET A C 1
ATOM 720 O O . MET A 1 92 ? 13.925 -3.805 -3.726 1.00 48.47 92 MET A O 1
#

Radius of gyration: 17.02 Å; chains: 1; bounding box: 42×27×41 Å